Protein AF-A0A2V5V2Q4-F1 (afdb_monomer_lite)

Foldseek 3Di:
DQQAFWWKWWKWFAFPPGDIDTDIDHGDGPPRVVVCLCPDPPDVRGRTPDMDIDDIHQCDKDWDDDPVGIDIPDHNDDDPDDDDDDDD

Structure (mmCIF, N/CA/C/O backbone):
data_AF-A0A2V5V2Q4-F1
#
_entry.id   AF-A0A2V5V2Q4-F1
#
loop_
_atom_site.group_PDB
_atom_site.id
_atom_site.type_symbol
_atom_site.label_atom_id
_atom_site.label_alt_id
_atom_site.label_comp_id
_atom_site.label_asym_id
_atom_site.label_entity_id
_atom_site.label_seq_id
_atom_site.pdbx_PDB_ins_code
_atom_site.Cartn_x
_atom_site.Cartn_y
_atom_site.Cartn_z
_atom_site.occupancy
_atom_site.B_iso_or_equiv
_atom_site.auth_seq_id
_atom_site.auth_comp_id
_atom_site.auth_asym_id
_atom_site.auth_atom_id
_atom_site.pdbx_PDB_model_num
ATOM 1 N N . MET A 1 1 ? 16.140 8.344 10.075 1.00 60.41 1 MET A N 1
ATOM 2 C CA . MET A 1 1 ? 16.349 8.735 8.662 1.00 60.41 1 MET A CA 1
ATOM 3 C C . MET A 1 1 ? 15.196 8.291 7.763 1.00 60.41 1 MET A C 1
ATOM 5 O O . MET A 1 1 ? 14.754 9.112 6.975 1.00 60.41 1 MET A O 1
ATOM 9 N N . GLU A 1 2 ? 14.638 7.078 7.905 1.00 68.44 2 GLU A N 1
ATOM 10 C CA . GLU A 1 2 ? 13.456 6.636 7.127 1.00 68.44 2 GLU A CA 1
ATOM 11 C C . GLU A 1 2 ? 12.256 7.594 7.159 1.00 68.44 2 GLU A C 1
ATOM 13 O O . GLU A 1 2 ? 11.546 7.713 6.162 1.00 68.44 2 GLU A O 1
ATOM 18 N N . ASN A 1 3 ? 12.030 8.262 8.297 1.00 73.75 3 ASN A N 1
ATOM 19 C CA . ASN A 1 3 ? 10.817 9.047 8.514 1.00 73.75 3 ASN A CA 1
ATOM 20 C C . ASN A 1 3 ? 10.716 10.306 7.641 1.00 73.75 3 ASN A C 1
ATOM 22 O O . ASN A 1 3 ? 9.616 10.788 7.424 1.00 73.75 3 ASN A O 1
ATOM 26 N N . THR A 1 4 ? 11.843 10.820 7.141 1.00 81.50 4 THR A N 1
ATOM 27 C CA . THR A 1 4 ? 11.911 12.047 6.326 1.00 81.50 4 THR A CA 1
ATOM 28 C C . THR A 1 4 ? 12.417 11.791 4.908 1.00 81.50 4 THR A C 1
ATOM 30 O O . THR A 1 4 ? 12.393 12.684 4.068 1.00 81.50 4 THR A O 1
ATOM 33 N N . ARG A 1 5 ? 12.884 10.572 4.611 1.00 91.25 5 ARG A N 1
ATOM 34 C CA . ARG A 1 5 ? 13.364 10.207 3.278 1.00 91.25 5 ARG A CA 1
ATOM 35 C C . ARG A 1 5 ? 12.184 9.972 2.336 1.00 91.25 5 ARG A C 1
ATOM 37 O O . ARG A 1 5 ? 11.414 9.033 2.547 1.00 91.25 5 ARG A O 1
ATOM 44 N N . ALA A 1 6 ? 12.118 10.744 1.256 1.00 94.38 6 ALA A N 1
ATOM 45 C CA . ALA A 1 6 ? 11.196 10.485 0.159 1.00 94.38 6 ALA A CA 1
ATOM 46 C C . ALA A 1 6 ? 11.597 9.212 -0.605 1.00 94.38 6 ALA A C 1
ATOM 48 O O . ALA A 1 6 ? 12.759 9.017 -0.977 1.00 94.38 6 ALA A O 1
ATOM 49 N N . ALA A 1 7 ? 10.635 8.316 -0.796 1.00 95.94 7 ALA A N 1
ATOM 50 C CA . ALA A 1 7 ? 10.761 7.122 -1.623 1.00 95.94 7 ALA A CA 1
ATOM 51 C C . ALA A 1 7 ? 9.366 6.660 -2.055 1.00 95.94 7 ALA A C 1
ATOM 53 O O . ALA A 1 7 ? 8.372 7.038 -1.440 1.00 95.94 7 ALA A O 1
ATOM 54 N N . ARG A 1 8 ? 9.282 5.806 -3.080 1.00 97.19 8 ARG A N 1
ATOM 55 C CA . ARG A 1 8 ? 8.043 5.063 -3.350 1.00 97.19 8 ARG A CA 1
ATOM 56 C C . ARG A 1 8 ? 7.681 4.220 -2.126 1.00 97.19 8 ARG A C 1
ATOM 58 O O . ARG A 1 8 ? 8.574 3.650 -1.492 1.00 97.19 8 ARG A O 1
ATOM 65 N N . ARG A 1 9 ? 6.397 4.149 -1.785 1.00 97.38 9 ARG A N 1
ATOM 66 C CA . ARG A 1 9 ? 5.895 3.382 -0.640 1.00 97.38 9 ARG A CA 1
ATOM 67 C C . ARG A 1 9 ? 4.800 2.432 -1.083 1.00 97.38 9 ARG A C 1
ATOM 69 O O . ARG A 1 9 ? 3.972 2.783 -1.920 1.00 97.38 9 ARG A O 1
ATOM 76 N N . THR A 1 10 ? 4.768 1.257 -0.473 1.00 97.75 10 THR A N 1
ATOM 77 C CA . THR A 1 10 ? 3.627 0.345 -0.554 1.00 97.75 10 THR A CA 1
ATOM 78 C C . THR A 1 10 ? 3.094 0.082 0.847 1.00 97.75 10 THR A C 1
ATOM 80 O O . THR A 1 10 ? 3.839 0.144 1.827 1.00 97.75 10 THR A O 1
ATOM 83 N N . PHE A 1 11 ? 1.793 -0.156 0.970 1.00 97.06 11 PHE A N 1
ATOM 84 C CA . PHE A 1 11 ? 1.164 -0.383 2.266 1.00 97.06 11 PHE A CA 1
ATOM 85 C C . PHE A 1 11 ? 0.000 -1.365 2.177 1.00 97.06 11 PHE A C 1
ATOM 87 O O . PHE A 1 11 ? -0.653 -1.496 1.141 1.00 97.06 11 PHE A O 1
ATOM 94 N N . ALA A 1 12 ? -0.283 -2.007 3.306 1.00 97.12 12 ALA A N 1
ATOM 95 C CA . ALA A 1 12 ? -1.528 -2.717 3.558 1.00 97.12 12 ALA A CA 1
ATOM 96 C C . ALA A 1 12 ? -2.326 -1.968 4.631 1.00 97.12 12 ALA A C 1
ATOM 98 O O . ALA A 1 12 ? -1.753 -1.464 5.596 1.00 97.12 12 ALA A O 1
ATOM 99 N N . ALA A 1 13 ? -3.643 -1.887 4.484 1.00 95.06 13 ALA A N 1
ATOM 100 C CA . ALA A 1 13 ? -4.508 -1.170 5.412 1.00 95.06 13 ALA A CA 1
ATOM 101 C C . ALA A 1 13 ? -5.818 -1.912 5.669 1.00 95.06 13 ALA A C 1
ATOM 103 O O . ALA A 1 13 ? -6.318 -2.645 4.816 1.00 95.06 13 ALA A O 1
ATOM 104 N N . ILE A 1 14 ? 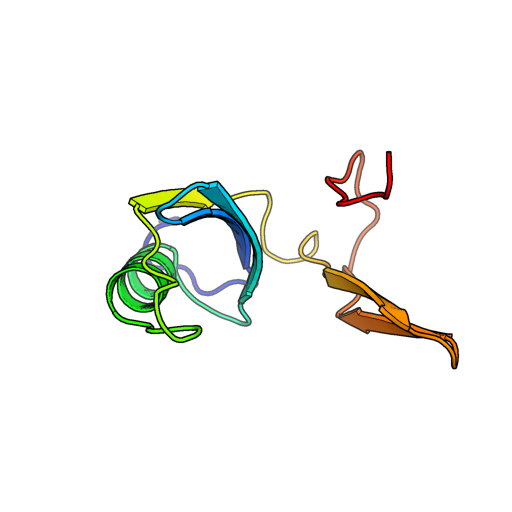-6.395 -1.664 6.845 1.00 93.94 14 ILE A N 1
ATOM 105 C CA . ILE A 1 14 ? -7.750 -2.085 7.205 1.00 93.94 14 ILE A CA 1
ATOM 106 C C . ILE A 1 14 ? -8.616 -0.860 7.501 1.00 93.94 14 ILE A C 1
ATOM 108 O O . ILE A 1 14 ? -8.236 0.038 8.261 1.00 93.94 14 ILE A O 1
ATOM 112 N N . ALA A 1 15 ? -9.807 -0.839 6.919 1.00 89.44 15 ALA A N 1
ATOM 113 C CA . ALA A 1 15 ? -10.809 0.202 7.071 1.00 89.44 15 ALA A CA 1
ATOM 114 C C . ALA A 1 15 ? -12.116 -0.373 7.637 1.00 89.44 15 ALA A C 1
ATOM 116 O O . ALA A 1 15 ? -12.416 -1.564 7.511 1.00 89.44 15 ALA A O 1
ATOM 117 N N . LYS A 1 16 ? -12.885 0.474 8.322 1.00 82.81 16 LYS A N 1
ATOM 118 C CA . LYS A 1 16 ? -14.159 0.075 8.938 1.00 82.81 16 LYS A CA 1
ATOM 119 C C . LYS A 1 16 ? -15.328 0.175 7.941 1.00 82.81 16 LYS A C 1
ATOM 121 O O . LYS A 1 16 ? -15.259 1.027 7.071 1.00 82.81 16 LYS A O 1
ATOM 126 N N . PRO A 1 17 ? -16.408 -0.610 8.117 1.00 76.25 17 PRO A N 1
ATOM 127 C CA . PRO A 1 17 ? -16.434 -1.919 8.765 1.00 76.25 17 PRO A CA 1
ATOM 128 C C . PRO A 1 17 ? -15.992 -2.997 7.752 1.00 76.25 17 PRO A C 1
ATOM 130 O O . PRO A 1 17 ? -16.660 -3.223 6.750 1.00 76.25 17 PRO A O 1
ATOM 133 N N . ASN A 1 18 ? -14.877 -3.685 8.016 1.00 84.94 18 ASN A N 1
ATOM 134 C CA . ASN A 1 18 ? -14.403 -4.861 7.261 1.00 84.94 18 ASN A CA 1
ATOM 135 C C . ASN A 1 18 ? -13.944 -4.634 5.811 1.00 84.94 18 ASN A C 1
ATOM 137 O O . ASN A 1 18 ? -14.134 -5.498 4.955 1.00 84.94 18 ASN A O 1
ATOM 141 N N . ARG A 1 19 ? -13.280 -3.514 5.526 1.00 89.75 19 ARG A N 1
ATOM 142 C CA . ARG A 1 19 ? -12.581 -3.322 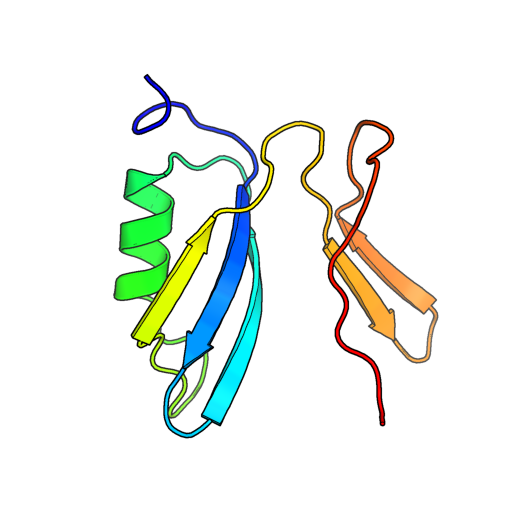4.249 1.00 89.75 19 ARG A CA 1
ATOM 143 C C . ARG A 1 19 ? -11.073 -3.458 4.434 1.00 89.75 19 ARG A C 1
ATOM 145 O O . ARG A 1 19 ? -10.538 -3.119 5.487 1.00 89.75 19 ARG A O 1
ATOM 152 N N . ALA A 1 20 ? -10.385 -3.930 3.404 1.00 92.19 20 ALA A N 1
ATOM 153 C CA . ALA A 1 20 ? -8.930 -3.948 3.337 1.00 92.19 20 ALA A CA 1
ATOM 154 C C . ALA A 1 20 ? -8.472 -3.237 2.063 1.00 92.19 20 ALA A C 1
ATOM 156 O O . ALA A 1 20 ? -9.205 -3.201 1.075 1.00 92.19 20 ALA A O 1
ATOM 157 N N . ALA A 1 21 ? -7.270 -2.673 2.091 1.00 92.81 21 ALA A N 1
ATOM 158 C CA . ALA A 1 21 ? -6.634 -2.078 0.927 1.00 92.81 21 ALA A CA 1
ATOM 159 C C . ALA A 1 21 ? -5.161 -2.470 0.858 1.00 92.81 21 ALA A C 1
ATOM 161 O O . ALA A 1 21 ? -4.480 -2.568 1.879 1.00 92.81 21 ALA A O 1
ATOM 162 N N . LEU A 1 22 ? -4.686 -2.632 -0.370 1.00 95.62 22 LEU A N 1
ATOM 163 C CA . LEU A 1 22 ? -3.279 -2.534 -0.721 1.00 95.62 22 LEU A CA 1
ATOM 164 C C . LEU A 1 22 ? -3.118 -1.241 -1.508 1.00 95.62 22 LEU A C 1
ATOM 166 O O . LEU A 1 22 ? -3.983 -0.907 -2.320 1.00 95.62 22 LEU A O 1
ATOM 170 N N . GLY A 1 23 ? -2.036 -0.516 -1.272 1.00 95.12 23 GLY A N 1
ATOM 171 C CA . GLY A 1 23 ? -1.824 0.753 -1.945 1.00 95.12 23 GLY A CA 1
ATOM 172 C C . GLY A 1 23 ? -0.368 1.042 -2.234 1.00 95.12 23 GLY A C 1
ATOM 173 O O . GLY A 1 23 ? 0.545 0.486 -1.623 1.00 95.12 23 GLY A O 1
ATOM 174 N N . PHE A 1 24 ? -0.192 1.949 -3.186 1.00 96.44 24 PHE A N 1
ATOM 175 C CA . PHE A 1 24 ? 1.078 2.510 -3.600 1.00 96.44 24 PHE A CA 1
ATOM 176 C C . PHE A 1 24 ? 1.003 4.026 -3.476 1.00 96.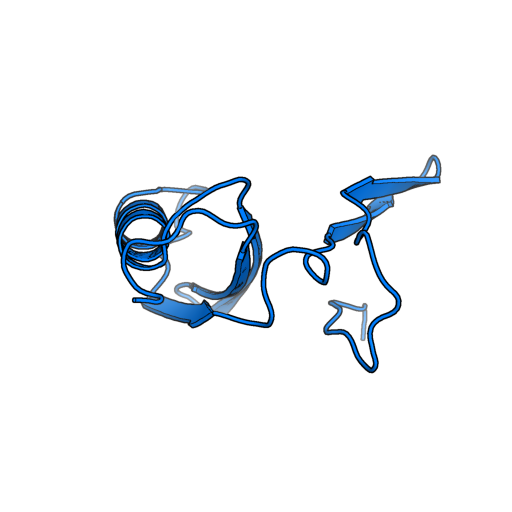44 24 PHE A C 1
ATOM 178 O O . PHE A 1 24 ? 0.003 4.638 -3.852 1.00 96.44 24 PHE A O 1
ATOM 185 N N . CYS A 1 25 ? 2.075 4.626 -2.981 1.00 95.69 25 CYS A N 1
ATOM 186 C CA . CYS A 1 25 ? 2.276 6.063 -2.996 1.00 95.69 25 CYS A CA 1
ATOM 187 C C . CYS A 1 25 ? 3.600 6.357 -3.707 1.00 95.69 25 CYS A C 1
ATOM 189 O O . CYS A 1 25 ? 4.611 5.687 -3.463 1.00 95.69 25 CYS A O 1
ATOM 191 N N . SER A 1 26 ? 3.587 7.346 -4.602 1.00 90.44 26 SER A N 1
ATOM 192 C CA . SER A 1 26 ? 4.802 7.896 -5.207 1.00 90.44 26 SER A CA 1
ATOM 193 C C . SER A 1 26 ? 5.677 8.573 -4.143 1.00 90.44 26 SER A C 1
ATOM 195 O O . SER A 1 26 ? 5.398 8.464 -2.956 1.00 90.44 26 SER A O 1
ATOM 197 N N . GLU A 1 27 ? 6.774 9.212 -4.550 1.00 93.31 27 GLU A N 1
ATOM 198 C CA . GLU A 1 27 ? 7.808 9.730 -3.645 1.00 93.31 27 GLU A CA 1
ATOM 199 C C . GLU A 1 27 ? 7.252 10.477 -2.422 1.00 93.31 27 GLU A C 1
ATOM 201 O O . GLU A 1 27 ? 6.820 11.620 -2.518 1.00 93.31 27 GLU A O 1
ATOM 206 N N . THR A 1 28 ? 7.278 9.798 -1.272 1.00 95.75 28 THR A N 1
ATOM 207 C CA . THR A 1 28 ? 6.791 10.304 0.011 1.00 95.75 28 THR A CA 1
ATOM 208 C C . THR A 1 28 ? 7.647 9.750 1.145 1.00 95.75 28 THR A C 1
ATOM 210 O O . THR A 1 28 ? 8.186 8.631 1.092 1.00 95.75 28 THR A O 1
ATOM 213 N N . SER A 1 29 ? 7.793 10.531 2.203 1.00 96.19 29 SER A N 1
ATOM 214 C CA . SER A 1 29 ? 8.312 10.053 3.477 1.00 96.19 29 SER A CA 1
ATOM 215 C C . SER A 1 29 ? 7.272 9.205 4.218 1.00 96.19 29 SER A C 1
ATOM 217 O O . SER A 1 29 ? 6.097 9.169 3.845 1.00 96.19 29 SER A O 1
ATOM 219 N N . LEU A 1 30 ? 7.695 8.477 5.259 1.00 96.12 30 LEU A N 1
ATOM 220 C CA . LEU A 1 30 ? 6.757 7.695 6.075 1.00 96.12 30 LEU A CA 1
ATOM 221 C C . LEU A 1 30 ? 5.806 8.588 6.879 1.00 96.12 30 LEU A C 1
ATOM 223 O O . LEU A 1 30 ? 4.651 8.210 7.050 1.00 96.12 30 LEU A O 1
ATOM 227 N N . ALA A 1 31 ? 6.276 9.751 7.342 1.00 95.38 31 ALA A N 1
ATOM 228 C CA . ALA A 1 31 ? 5.438 10.723 8.037 1.00 95.38 31 ALA A CA 1
ATOM 229 C C . ALA A 1 31 ? 4.337 11.252 7.109 1.00 95.38 31 ALA A C 1
ATOM 231 O O . ALA A 1 31 ? 3.160 11.149 7.432 1.00 95.38 31 ALA A O 1
ATOM 232 N N . GLU A 1 32 ? 4.713 11.693 5.907 1.00 96.00 32 GLU A N 1
ATOM 233 C CA . GLU A 1 32 ? 3.756 12.162 4.899 1.00 96.00 32 GLU A CA 1
ATOM 234 C C . GLU A 1 32 ? 2.784 11.053 4.481 1.00 96.00 32 GLU A C 1
ATOM 236 O O . GLU A 1 32 ? 1.588 11.302 4.360 1.00 96.00 32 GLU A O 1
ATOM 241 N N . LEU A 1 33 ? 3.254 9.805 4.326 1.00 95.88 33 LEU A N 1
ATOM 242 C CA . LEU A 1 33 ? 2.357 8.679 4.056 1.00 95.88 33 LEU A CA 1
ATOM 243 C C . LEU A 1 33 ? 1.350 8.492 5.196 1.00 95.88 33 LEU A C 1
ATOM 245 O O . LEU A 1 33 ? 0.167 8.298 4.933 1.00 95.88 33 LEU A O 1
ATOM 249 N N . ALA A 1 34 ? 1.797 8.537 6.453 1.00 94.88 34 ALA A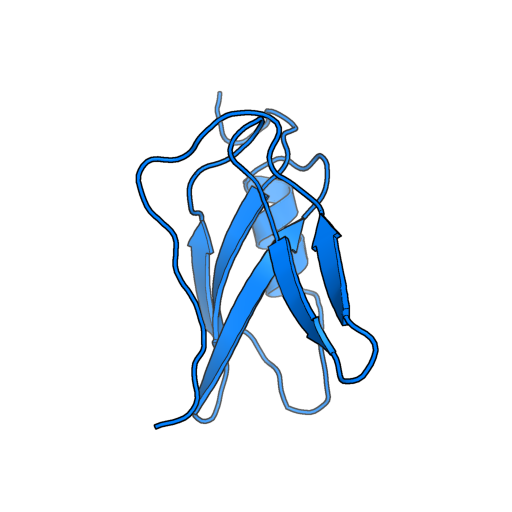 N 1
ATOM 250 C CA . ALA A 1 34 ? 0.909 8.407 7.603 1.00 94.88 34 ALA A CA 1
ATOM 251 C C . ALA A 1 34 ? -0.147 9.523 7.626 1.00 94.88 34 ALA A C 1
ATOM 253 O O . ALA A 1 34 ? -1.329 9.230 7.816 1.00 94.88 34 ALA A O 1
ATOM 254 N N . ASP A 1 35 ? 0.254 10.764 7.350 1.00 94.38 35 ASP A N 1
ATOM 255 C CA . ASP A 1 35 ? -0.643 11.919 7.285 1.00 94.38 35 ASP A CA 1
ATOM 256 C C . ASP A 1 35 ? -1.660 11.788 6.142 1.00 94.38 35 ASP A C 1
ATOM 258 O O . ASP A 1 35 ? -2.859 12.010 6.344 1.00 94.38 35 ASP A O 1
ATOM 262 N N . ILE A 1 36 ? -1.222 11.343 4.959 1.00 93.38 36 ILE A N 1
ATOM 263 C CA . ILE A 1 36 ? -2.100 11.046 3.819 1.00 93.38 36 ILE A CA 1
ATOM 264 C C . ILE A 1 36 ? -3.119 9.976 4.215 1.00 93.38 36 ILE A C 1
ATOM 266 O O . ILE A 1 36 ? -4.319 10.175 4.035 1.00 93.38 36 ILE A O 1
ATOM 270 N N . LEU A 1 37 ? -2.683 8.855 4.793 1.00 93.56 37 LEU A N 1
ATOM 271 C CA . LEU A 1 37 ? -3.581 7.751 5.154 1.00 93.56 37 LEU A CA 1
ATOM 272 C C . LEU A 1 37 ? -4.552 8.113 6.288 1.00 93.56 37 LEU A C 1
ATOM 274 O O . LEU A 1 37 ? -5.649 7.558 6.347 1.00 93.56 37 LEU A O 1
ATOM 278 N N . ALA A 1 38 ? -4.171 9.031 7.178 1.00 92.50 38 ALA A N 1
ATOM 279 C CA . ALA A 1 38 ? -5.020 9.505 8.267 1.00 92.50 38 ALA A CA 1
ATOM 280 C C . ALA A 1 38 ? -6.073 10.531 7.811 1.00 92.50 38 ALA A C 1
ATOM 282 O O . ALA A 1 38 ? -7.151 10.598 8.407 1.00 92.50 38 ALA A O 1
ATOM 283 N N . SER A 1 39 ? -5.767 11.324 6.780 1.00 88.62 39 SER A N 1
ATOM 284 C CA . SER A 1 39 ? -6.610 12.433 6.307 1.00 88.62 39 SER A CA 1
ATOM 285 C C . SER A 1 39 ? -7.435 12.112 5.059 1.00 88.62 39 SER A C 1
ATOM 287 O O . SER A 1 39 ? -8.474 12.733 4.836 1.00 88.62 39 SER A O 1
ATOM 289 N N . THR A 1 40 ? -7.012 11.140 4.248 1.00 81.31 40 THR A N 1
ATOM 290 C CA . THR A 1 40 ? -7.659 10.851 2.965 1.00 81.31 40 THR A CA 1
ATOM 291 C C . THR A 1 40 ? -8.941 10.049 3.156 1.00 81.31 40 THR A C 1
ATOM 293 O O . THR A 1 40 ? -8.922 8.902 3.607 1.00 81.31 40 THR A O 1
ATOM 296 N N . GLN A 1 41 ? -10.062 10.618 2.717 1.00 78.19 41 GLN A N 1
ATOM 297 C CA . GLN A 1 41 ? -11.305 9.882 2.513 1.00 78.19 41 GLN A CA 1
ATOM 298 C C . GLN A 1 41 ? -11.283 9.245 1.117 1.00 78.19 41 GLN A C 1
ATOM 300 O O . GLN A 1 41 ? -11.589 9.893 0.122 1.00 78.19 41 GLN A O 1
ATOM 305 N N . LEU A 1 42 ? -10.864 7.978 1.039 1.00 74.81 42 LEU A N 1
ATOM 306 C CA . LEU A 1 42 ? -10.692 7.264 -0.238 1.00 74.81 42 LEU A CA 1
ATOM 307 C C . LEU A 1 42 ? -12.024 6.902 -0.918 1.00 74.81 42 LEU A C 1
ATOM 309 O O . LEU A 1 42 ? -12.075 6.766 -2.136 1.00 74.81 42 LEU A O 1
ATOM 313 N N . ALA A 1 43 ? -13.080 6.718 -0.130 1.00 74.12 43 ALA A N 1
ATOM 314 C CA . ALA A 1 43 ? -14.455 6.508 -0.571 1.00 74.12 43 ALA A CA 1
ATOM 315 C C . ALA A 1 43 ? -15.401 6.775 0.609 1.00 74.12 43 ALA A C 1
ATOM 317 O O . ALA A 1 43 ? -14.956 6.847 1.762 1.00 74.12 43 ALA A O 1
ATOM 318 N N . ASP A 1 44 ? -16.700 6.871 0.333 1.00 75.38 44 ASP A N 1
ATOM 319 C CA . ASP A 1 44 ? -17.720 6.887 1.380 1.00 75.38 44 ASP A CA 1
ATOM 320 C C . ASP A 1 44 ? -17.571 5.646 2.273 1.00 75.38 44 ASP A C 1
ATOM 322 O O . ASP A 1 44 ? -17.350 4.526 1.801 1.00 75.38 44 ASP A O 1
ATOM 326 N N . ASP A 1 45 ? -17.584 5.875 3.586 1.00 74.44 45 ASP A N 1
ATOM 327 C CA . ASP A 1 45 ? -17.318 4.883 4.632 1.00 74.44 45 ASP A CA 1
ATOM 328 C C . ASP A 1 45 ? -15.941 4.189 4.584 1.00 74.44 45 ASP A C 1
ATOM 330 O O . ASP A 1 45 ? -15.707 3.242 5.331 1.00 74.44 45 ASP A O 1
ATOM 334 N N . PHE A 1 46 ? -14.972 4.65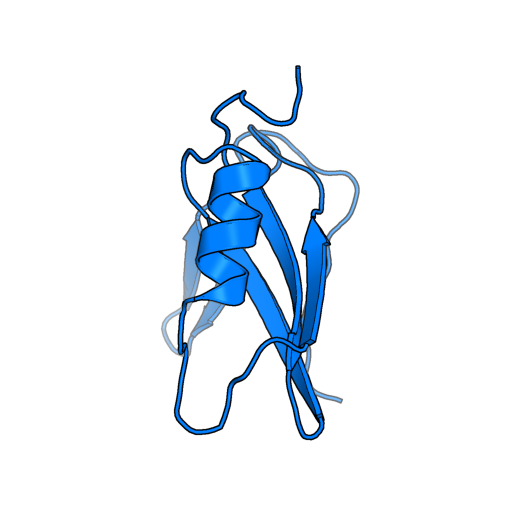0 3.784 1.00 80.00 46 PHE A N 1
ATOM 335 C CA . PHE A 1 46 ? -13.616 4.085 3.777 1.00 80.00 46 PHE A CA 1
ATOM 336 C C . PHE A 1 46 ? -12.685 4.858 4.715 1.00 80.00 46 PHE A C 1
ATOM 338 O O . PHE A 1 46 ? -11.794 5.592 4.289 1.00 80.00 46 PHE A O 1
ATOM 345 N N . LYS A 1 47 ? -12.877 4.678 6.025 1.00 87.56 47 LYS A N 1
ATOM 346 C CA . LYS A 1 47 ? -11.962 5.228 7.035 1.00 87.56 47 LYS A CA 1
ATOM 347 C C . LYS A 1 47 ? -10.911 4.199 7.432 1.00 87.56 47 LYS A C 1
ATOM 349 O O . LYS A 1 47 ? -11.231 3.214 8.109 1.00 87.56 47 LYS A O 1
ATOM 354 N N . ILE A 1 48 ? -9.657 4.448 7.051 1.00 91.50 48 ILE A N 1
ATOM 355 C CA . ILE A 1 48 ? -8.512 3.637 7.477 1.00 91.50 48 ILE A CA 1
ATOM 356 C C . ILE A 1 48 ? -8.404 3.693 9.002 1.00 91.50 48 ILE A C 1
ATOM 358 O O . ILE A 1 48 ? -8.415 4.753 9.621 1.00 91.50 48 ILE A O 1
ATOM 362 N N . SER A 1 49 ? -8.331 2.516 9.614 1.00 91.56 49 SER A N 1
ATOM 363 C CA . SER A 1 49 ? -8.191 2.351 11.063 1.00 91.56 49 SER A CA 1
ATOM 364 C C . SER A 1 49 ? -6.785 1.932 11.473 1.00 91.56 49 SER A C 1
ATOM 366 O O . SER A 1 49 ? -6.344 2.282 12.564 1.00 91.56 49 SER A O 1
ATOM 368 N N . ARG A 1 50 ? -6.087 1.182 10.611 1.00 93.00 50 ARG A N 1
ATOM 369 C CA . ARG A 1 50 ? -4.673 0.818 10.754 1.00 93.00 50 ARG A CA 1
ATOM 370 C C . ARG A 1 50 ? -4.058 0.636 9.373 1.00 93.00 50 ARG A C 1
ATOM 372 O O . ARG A 1 50 ? -4.740 0.172 8.457 1.00 93.00 50 ARG A O 1
ATOM 379 N N . ALA A 1 51 ? -2.771 0.932 9.271 1.00 95.62 51 ALA A N 1
ATOM 380 C CA . ALA A 1 51 ? -1.962 0.676 8.091 1.00 95.62 51 ALA A CA 1
ATOM 381 C C . ALA A 1 51 ? -0.584 0.135 8.493 1.00 95.62 51 ALA A C 1
ATOM 383 O O . ALA A 1 51 ? -0.084 0.430 9.579 1.00 95.62 51 ALA A O 1
ATOM 384 N N . LEU A 1 52 ? 0.012 -0.657 7.608 1.00 97.25 52 LEU A N 1
ATOM 385 C CA . LEU A 1 52 ? 1.353 -1.213 7.713 1.00 97.25 52 LEU A CA 1
ATOM 386 C C . LEU A 1 52 ? 2.124 -0.842 6.446 1.00 97.25 52 LEU A C 1
ATOM 388 O O . LEU A 1 52 ? 1.704 -1.196 5.344 1.00 97.25 52 LEU A O 1
ATOM 392 N N . ASN A 1 53 ? 3.253 -0.153 6.605 1.00 97.06 53 ASN A N 1
ATOM 393 C CA . ASN A 1 53 ? 4.182 0.083 5.505 1.00 97.06 53 ASN A CA 1
ATOM 394 C C . ASN A 1 53 ? 4.908 -1.224 5.143 1.00 97.06 53 ASN A C 1
ATOM 396 O O . ASN A 1 53 ? 5.423 -1.908 6.028 1.00 97.06 53 ASN A O 1
ATOM 400 N N . LEU A 1 54 ? 4.968 -1.536 3.851 1.00 97.00 54 LEU A N 1
ATOM 401 C CA . LEU A 1 54 ? 5.701 -2.668 3.283 1.00 97.00 54 LEU A CA 1
ATOM 402 C C . LEU A 1 54 ? 7.029 -2.185 2.669 1.00 97.00 54 LEU A C 1
ATOM 404 O O . LEU A 1 54 ? 7.457 -1.048 2.897 1.00 97.00 54 LEU A O 1
ATOM 408 N N . ASP A 1 55 ? 7.714 -3.048 1.917 1.00 95.62 55 ASP A N 1
ATOM 409 C CA . ASP A 1 55 ? 8.988 -2.681 1.297 1.00 95.62 55 ASP A CA 1
ATOM 410 C C . ASP A 1 55 ? 8.840 -1.511 0.295 1.00 95.62 55 ASP A C 1
ATOM 412 O O . ASP A 1 55 ? 7.821 -1.335 -0.388 1.00 95.62 55 ASP A O 1
ATOM 416 N N . GLY A 1 56 ? 9.864 -0.660 0.256 1.00 95.12 56 GLY A N 1
ATOM 417 C CA . GLY A 1 56 ? 9.825 0.665 -0.360 1.00 95.12 56 GLY A CA 1
ATOM 418 C C . GLY A 1 56 ? 10.867 0.885 -1.457 1.00 95.12 56 GLY A C 1
ATOM 419 O O . GLY A 1 56 ? 11.760 0.078 -1.701 1.00 95.12 56 GLY A O 1
ATOM 420 N N . GLY A 1 57 ? 10.809 2.047 -2.102 1.00 95.81 57 GLY A N 1
ATOM 421 C CA . GLY A 1 57 ? 11.790 2.452 -3.105 1.00 95.81 57 GLY A CA 1
ATOM 422 C C . GLY A 1 57 ? 11.707 1.598 -4.369 1.00 95.81 57 GLY A C 1
ATOM 423 O O . GLY A 1 57 ? 10.647 1.492 -4.982 1.00 95.81 57 GLY A O 1
ATOM 424 N N . SER A 1 58 ? 12.830 1.013 -4.788 1.00 96.25 58 SER A N 1
ATOM 425 C CA . SER A 1 58 ? 12.904 0.270 -6.051 1.00 96.25 58 SER A CA 1
ATOM 426 C C . SER A 1 58 ? 12.100 -1.033 -6.053 1.00 96.25 58 SER A C 1
ATOM 428 O O . SER A 1 58 ? 11.798 -1.533 -7.130 1.00 96.25 58 SER A O 1
ATOM 430 N N . SER A 1 59 ? 11.719 -1.580 -4.895 1.00 96.81 59 SER A N 1
ATOM 431 C CA . SER A 1 59 ? 10.820 -2.746 -4.790 1.00 96.81 59 SER A CA 1
ATOM 432 C C . SER A 1 59 ? 9.341 -2.389 -4.856 1.00 96.81 59 SER A C 1
ATOM 434 O O . SER A 1 59 ? 8.511 -3.284 -4.966 1.00 96.81 59 SER A O 1
ATOM 436 N N . SER A 1 60 ? 8.977 -1.108 -4.768 1.00 97.69 60 SER A N 1
ATOM 437 C CA . SER A 1 60 ? 7.571 -0.714 -4.777 1.00 97.69 60 SER A CA 1
ATOM 438 C C . SER A 1 60 ? 6.954 -0.914 -6.158 1.00 97.69 60 SER A C 1
ATOM 440 O O . SER A 1 60 ? 7.298 -0.196 -7.101 1.00 97.69 60 SER A O 1
ATOM 442 N N . GLY A 1 61 ? 6.007 -1.847 -6.231 1.00 96.75 61 GLY A N 1
ATOM 443 C CA . GLY A 1 61 ? 5.166 -2.113 -7.391 1.00 96.75 61 GLY A CA 1
ATOM 444 C C . GLY A 1 61 ? 3.685 -2.162 -7.009 1.00 96.75 61 GLY A C 1
ATOM 445 O O . GLY A 1 61 ? 3.332 -2.378 -5.848 1.00 96.75 61 GLY A O 1
ATOM 446 N N . PHE A 1 62 ? 2.806 -1.945 -7.983 1.00 97.25 62 PHE A N 1
ATOM 447 C CA . PHE A 1 62 ? 1.359 -2.061 -7.821 1.00 97.25 62 PHE A CA 1
ATOM 448 C C . PHE A 1 62 ? 0.734 -2.593 -9.097 1.00 97.25 62 PHE A C 1
ATOM 450 O O . PHE A 1 62 ? 0.924 -2.012 -10.162 1.00 97.25 62 PHE A O 1
ATOM 457 N N . TRP A 1 63 ? -0.022 -3.677 -8.979 1.00 96.88 63 TRP A N 1
ATOM 458 C CA . TRP A 1 63 ? -0.561 -4.416 -10.110 1.00 96.88 63 TRP A CA 1
ATOM 459 C C . TRP A 1 63 ? -2.020 -4.762 -9.842 1.00 96.88 63 TRP A C 1
ATOM 461 O O . TRP A 1 63 ? -2.363 -5.191 -8.740 1.00 96.88 63 TRP A O 1
ATOM 471 N N . PHE A 1 64 ? -2.879 -4.615 -10.847 1.00 95.31 64 PHE A N 1
ATOM 472 C CA . PHE A 1 64 ? -4.211 -5.208 -10.810 1.00 95.31 64 PHE A CA 1
ATOM 473 C C . PHE A 1 64 ? -4.710 -5.577 -12.202 1.00 95.31 64 PHE A C 1
ATOM 475 O O . PHE A 1 64 ? -4.453 -4.885 -13.191 1.00 95.31 64 PHE A O 1
ATOM 482 N N . ALA A 1 65 ? -5.438 -6.689 -12.261 1.00 94.44 65 ALA A N 1
ATOM 483 C CA . ALA A 1 65 ? -6.063 -7.165 -13.482 1.00 94.44 65 ALA A CA 1
ATOM 484 C C . ALA A 1 65 ? -7.255 -6.277 -13.868 1.00 94.44 65 ALA A C 1
ATOM 486 O O . ALA A 1 65 ? -8.040 -5.854 -13.018 1.00 94.44 65 ALA A O 1
ATOM 487 N N . ARG A 1 66 ? -7.394 -6.016 -15.165 1.00 92.62 66 ARG A N 1
ATOM 488 C CA . ARG A 1 66 ? -8.565 -5.421 -15.816 1.00 92.62 66 ARG A CA 1
ATOM 489 C C . ARG A 1 66 ? -8.956 -6.316 -16.994 1.00 92.62 66 ARG A C 1
ATOM 491 O O . ARG A 1 66 ? -8.139 -7.099 -17.471 1.00 92.62 66 ARG A O 1
ATOM 498 N N . GLU A 1 67 ? -10.179 -6.176 -17.49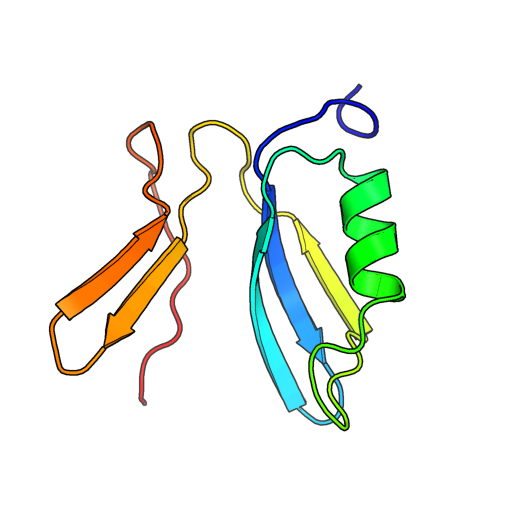6 1.00 92.19 67 GLU A N 1
ATOM 499 C CA . GLU A 1 67 ? -10.672 -6.978 -18.632 1.00 92.19 67 GLU A CA 1
ATOM 500 C C . GLU A 1 67 ? -9.778 -6.871 -19.879 1.00 92.19 67 GLU A C 1
ATOM 502 O O . GLU A 1 67 ? -9.577 -7.852 -20.587 1.00 92.19 67 GLU A O 1
ATOM 507 N N . SER A 1 68 ? -9.197 -5.693 -20.126 1.00 91.44 68 SER A N 1
ATOM 508 C CA . SER A 1 68 ? -8.340 -5.413 -21.284 1.00 91.44 68 SER A CA 1
ATOM 509 C C . SER A 1 68 ? -6.840 -5.647 -21.050 1.00 91.44 68 SER A C 1
ATOM 511 O O . SER A 1 68 ? -6.039 -5.370 -21.942 1.00 91.44 68 SER A O 1
ATOM 513 N N . GLY A 1 69 ? -6.438 -6.129 -19.869 1.00 92.44 69 GLY A N 1
ATOM 514 C CA . GLY A 1 69 ? -5.036 -6.341 -19.498 1.00 92.44 69 GLY A CA 1
ATOM 515 C C . GLY A 1 69 ? -4.714 -5.894 -18.072 1.00 92.44 69 GLY A C 1
ATOM 516 O O . GLY A 1 69 ? -5.597 -5.580 -17.280 1.00 92.44 69 GLY A O 1
ATOM 517 N N . ALA A 1 70 ? -3.432 -5.858 -17.714 1.00 94.00 70 ALA A N 1
ATOM 518 C CA . ALA A 1 70 ? -3.010 -5.405 -16.390 1.00 94.00 70 ALA A CA 1
ATOM 519 C C . ALA A 1 70 ? -2.798 -3.885 -16.364 1.00 94.00 70 ALA A C 1
ATOM 521 O O . ALA A 1 70 ? -2.164 -3.322 -17.256 1.00 94.00 70 ALA A O 1
ATOM 522 N N . PHE A 1 71 ? -3.271 -3.222 -15.307 1.00 94.75 71 PHE A N 1
ATOM 523 C CA . PHE A 1 71 ? -2.702 -1.937 -14.914 1.00 94.75 71 PHE A CA 1
ATOM 524 C C . PHE A 1 71 ? -1.549 -2.184 -13.959 1.00 94.75 71 PHE A C 1
ATOM 526 O O . PHE A 1 71 ? -1.677 -2.970 -13.017 1.00 94.75 71 PHE A O 1
ATOM 533 N N . SER A 1 72 ? -0.449 -1.473 -14.183 1.00 95.12 72 SER A N 1
ATOM 534 C CA . SER A 1 72 ? 0.741 -1.624 -13.366 1.00 95.12 72 SER A CA 1
ATOM 535 C C . SER A 1 72 ? 1.491 -0.317 -13.175 1.00 95.12 72 SER A C 1
ATOM 537 O O . SER A 1 72 ? 1.734 0.417 -14.134 1.00 95.12 72 SER A O 1
ATOM 539 N N . VAL A 1 73 ? 1.960 -0.102 -11.952 1.00 96.56 73 VAL A N 1
ATOM 540 C CA . VAL A 1 73 ? 3.153 0.691 -11.662 1.00 96.56 73 VAL A CA 1
ATOM 541 C C . VAL A 1 73 ? 4.239 -0.323 -11.303 1.00 96.56 73 VAL A C 1
ATOM 543 O O . VAL A 1 73 ? 4.206 -0.841 -10.188 1.00 96.56 73 VAL A O 1
ATOM 546 N N . PRO A 1 74 ? 5.146 -0.678 -12.228 1.00 95.94 74 PRO A N 1
ATOM 547 C CA . PRO A 1 74 ? 6.097 -1.750 -11.984 1.00 95.94 74 PRO A CA 1
ATOM 548 C C . PRO A 1 74 ? 7.181 -1.326 -10.992 1.00 95.94 74 PRO A C 1
ATOM 550 O O . PRO A 1 74 ? 7.625 -0.167 -10.949 1.00 95.94 74 PRO A O 1
ATOM 553 N N . GLU A 1 75 ? 7.629 -2.304 -10.219 1.00 96.56 75 GLU A N 1
ATOM 554 C CA . GLU A 1 75 ? 8.868 -2.257 -9.466 1.00 96.56 75 GLU A CA 1
ATOM 555 C C . GLU A 1 75 ? 10.085 -2.092 -10.396 1.00 96.56 75 GLU A C 1
ATOM 557 O O . GLU A 1 75 ? 10.049 -2.385 -11.589 1.00 96.56 75 GLU A O 1
ATOM 562 N N . GLN A 1 76 ? 11.186 -1.585 -9.845 1.00 96.50 76 GLN A N 1
ATOM 563 C CA . GLN A 1 76 ? 12.440 -1.336 -10.568 1.00 96.50 76 GLN A CA 1
ATOM 564 C C . GLN A 1 76 ? 13.488 -2.433 -10.336 1.00 96.50 76 GLN A C 1
ATOM 566 O O . GLN A 1 76 ? 14.544 -2.420 -10.966 1.00 96.50 76 GLN A O 1
ATOM 571 N N . LYS A 1 77 ? 13.231 -3.359 -9.408 1.00 95.50 77 LYS A N 1
ATOM 572 C CA . LYS A 1 77 ? 14.081 -4.519 -9.123 1.00 95.50 77 LYS A CA 1
ATOM 573 C C . LYS A 1 77 ? 13.215 -5.748 -8.881 1.00 95.50 77 LYS A C 1
ATOM 575 O O . LYS A 1 77 ? 12.088 -5.620 -8.417 1.00 95.50 77 LYS A O 1
ATOM 580 N N . THR A 1 78 ? 13.788 -6.929 -9.081 1.00 96.44 78 THR A N 1
ATOM 581 C CA . THR A 1 78 ? 13.157 -8.187 -8.672 1.00 96.44 78 THR A CA 1
ATOM 582 C C . THR A 1 78 ? 12.891 -8.196 -7.166 1.00 96.44 78 THR A C 1
ATOM 584 O O . THR A 1 78 ? 13.767 -7.850 -6.365 1.00 96.44 78 THR A O 1
ATOM 587 N N . VAL A 1 79 ? 11.690 -8.625 -6.784 1.00 96.56 79 VAL A N 1
ATOM 588 C CA . VAL A 1 79 ? 11.271 -8.819 -5.390 1.00 96.56 79 VAL A CA 1
ATOM 589 C C . VAL A 1 79 ? 11.184 -10.309 -5.056 1.00 96.56 79 VAL A C 1
ATOM 591 O O . VAL A 1 79 ? 11.006 -11.143 -5.941 1.00 96.56 79 VAL A O 1
ATOM 594 N N . ARG A 1 80 ? 11.356 -10.658 -3.775 1.00 96.88 80 ARG A N 1
ATOM 595 C CA . ARG A 1 80 ? 11.291 -12.053 -3.302 1.00 96.88 80 ARG A CA 1
ATOM 596 C C . ARG A 1 80 ? 9.851 -12.555 -3.182 1.00 96.88 80 ARG A C 1
ATOM 598 O O . ARG A 1 80 ? 9.599 -13.729 -3.432 1.00 96.88 80 ARG A O 1
ATOM 605 N N . ASP A 1 81 ? 8.949 -11.681 -2.757 1.00 96.81 81 ASP A N 1
ATOM 606 C CA . ASP A 1 81 ? 7.565 -11.989 -2.418 1.00 96.81 81 ASP A CA 1
ATOM 607 C C . ASP A 1 81 ? 6.643 -10.808 -2.761 1.00 96.81 81 ASP A C 1
ATOM 609 O O . ASP A 1 81 ? 7.098 -9.720 -3.120 1.00 96.81 81 ASP A O 1
ATOM 613 N N . PHE A 1 82 ? 5.333 -11.059 -2.716 1.00 96.56 82 PHE A N 1
ATOM 614 C CA . PHE A 1 82 ? 4.291 -10.057 -2.917 1.00 96.56 82 PHE A CA 1
ATOM 615 C C . PHE A 1 82 ? 3.025 -10.422 -2.132 1.00 96.56 82 PHE A C 1
ATOM 617 O O . PHE A 1 82 ? 2.823 -11.571 -1.736 1.00 96.56 82 PHE A O 1
ATOM 624 N N . VAL A 1 83 ? 2.144 -9.437 -1.940 1.00 97.00 83 VAL A N 1
ATOM 625 C CA . VAL A 1 83 ? 0.798 -9.623 -1.379 1.00 97.00 83 VAL A CA 1
ATOM 626 C C . VAL A 1 83 ? -0.222 -9.293 -2.463 1.00 97.00 83 VAL A C 1
ATOM 628 O O . VAL A 1 83 ? -0.106 -8.264 -3.125 1.00 97.00 83 VAL A O 1
ATOM 631 N N . ALA A 1 84 ? -1.226 -10.150 -2.639 1.00 95.94 84 ALA A N 1
ATOM 632 C CA . ALA A 1 84 ? -2.278 -9.965 -3.633 1.00 95.94 84 ALA A CA 1
ATOM 633 C C . ALA A 1 84 ? -3.665 -10.226 -3.039 1.00 95.94 84 ALA A C 1
ATOM 635 O O . ALA A 1 84 ? -3.824 -10.998 -2.094 1.00 95.94 84 ALA A O 1
ATOM 636 N N . ILE A 1 85 ? -4.671 -9.586 -3.632 1.00 94.38 85 ILE A N 1
ATOM 637 C CA . ILE A 1 85 ? -6.083 -9.880 -3.390 1.00 94.38 85 ILE A CA 1
ATOM 638 C C . ILE A 1 85 ? -6.548 -10.776 -4.536 1.00 94.38 85 ILE A C 1
ATOM 640 O O . ILE A 1 85 ? -6.429 -10.395 -5.700 1.00 94.38 85 ILE A O 1
ATOM 644 N N . VAL A 1 86 ? -7.076 -11.953 -4.207 1.00 94.12 86 VAL A N 1
ATOM 645 C CA . VAL A 1 86 ? -7.606 -12.922 -5.174 1.00 94.12 86 VAL A CA 1
ATOM 646 C C . VAL A 1 86 ? -9.034 -13.325 -4.787 1.00 94.12 86 VAL A C 1
ATOM 648 O O . VAL A 1 86 ? -9.362 -13.291 -3.595 1.00 94.12 86 VAL A O 1
ATOM 651 N N . PRO A 1 87 ? -9.899 -13.686 -5.753 1.00 92.00 87 PRO A N 1
ATOM 652 C CA . PRO A 1 87 ? -11.173 -14.334 -5.455 1.00 92.00 87 PRO A CA 1
ATOM 653 C C . PRO A 1 87 ? -10.963 -15.608 -4.629 1.00 92.00 87 PRO A C 1
ATOM 655 O O . PRO A 1 87 ? -9.913 -16.244 -4.727 1.00 92.00 87 PRO A O 1
ATOM 658 N N . LYS A 1 88 ? -11.959 -15.956 -3.811 1.00 90.56 88 LYS A N 1
ATOM 659 C CA . LYS A 1 88 ? -11.977 -17.239 -3.102 1.00 90.56 88 LYS A CA 1
ATOM 660 C C . LYS A 1 88 ? -12.261 -18.395 -4.049 1.00 90.56 88 LYS A C 1
ATOM 662 O O . LYS A 1 88 ? -13.057 -18.180 -4.989 1.00 90.56 88 LYS A O 1
#

Radius of gyration: 13.65 Å; chains: 1; bounding box: 34×30×32 Å

Sequence (88 aa):
MENTRAARRTFAAIAKPNRAALGFCSETSLAELADILASTQLADDFKISRALNLDGGSSSGFWFARESGAFSVPEQKTVRDFVAIVPK

pLDDT: mean 91.78, std 7.52, range [60.41, 97.75]

Secondary structure (DSSP, 8-state):
-TTT--EEEEEEEEEETTEEEEEEEEEE-HHHHHHHHHH---STT-EEEEEEE---GGG--EEEEETTEEEEE--SS--S--------